Protein AF-A0A2J6X6I8-F1 (afdb_monomer_lite)

pLDDT: mean 87.73, std 15.62, range [33.28, 97.81]

InterPro domains:
  IPR008949 Isoprenoid synthase domain superfamily [G3DSA:1.10.600.10] (3-71)

Sequence (71 aa):
MCMMAENDVKAQIQAEMRAAFPVVEGRLSRFYAMQEYHLGWRNEDLTPAIADQGKLIRPQLVLLACTAAGG

Foldseek 3Di:
DDPPDPDPPLVVVVVVVVVPDDDDDDPCPVVVLVVCVVQVQADPVSDGDDDDRPPCVVVVVVVVVVVVVPD

Structure (mmCIF, N/CA/C/O backbone):
data_AF-A0A2J6X6I8-F1
#
_entry.id   AF-A0A2J6X6I8-F1
#
loop_
_atom_site.group_PDB
_atom_site.id
_atom_site.type_symbol
_atom_site.label_atom_id
_atom_site.label_alt_id
_atom_site.label_comp_id
_atom_site.label_asym_id
_atom_site.label_entity_id
_atom_site.label_seq_id
_atom_site.pdbx_PDB_ins_code
_atom_site.Cartn_x
_atom_site.Cartn_y
_atom_site.Cartn_z
_atom_site.occupancy
_atom_site.B_iso_or_equiv
_atom_site.auth_seq_id
_atom_site.auth_comp_id
_atom_site.auth_asym_id
_atom_site.auth_atom_id
_atom_site.pdbx_PDB_model_num
ATOM 1 N N . MET A 1 1 ? 18.041 23.742 -7.208 1.00 33.28 1 MET A N 1
ATOM 2 C CA . MET A 1 1 ? 16.755 23.521 -7.900 1.00 33.28 1 MET A CA 1
ATOM 3 C C . MET A 1 1 ? 16.558 22.014 -7.962 1.00 33.28 1 MET A C 1
ATOM 5 O O . MET A 1 1 ? 17.281 21.352 -8.691 1.00 33.28 1 MET A O 1
ATOM 9 N N . CYS A 1 2 ? 15.780 21.464 -7.028 1.00 34.66 2 CYS A N 1
ATOM 10 C CA . CYS A 1 2 ? 15.790 20.039 -6.692 1.00 34.66 2 CYS A CA 1
ATOM 11 C C . CYS A 1 2 ? 14.782 19.279 -7.562 1.00 34.66 2 CYS A C 1
ATOM 13 O O . CYS A 1 2 ? 13.577 19.478 -7.436 1.00 34.66 2 CYS A O 1
ATOM 15 N N . MET A 1 3 ? 15.287 18.425 -8.446 1.00 37.47 3 MET A N 1
ATOM 16 C CA . MET A 1 3 ? 14.511 17.538 -9.310 1.00 37.47 3 MET A CA 1
ATOM 17 C C . MET A 1 3 ? 14.056 16.309 -8.498 1.00 37.47 3 MET A C 1
ATOM 19 O O . MET A 1 3 ? 14.570 15.214 -8.679 1.00 37.47 3 MET A O 1
ATOM 23 N N . MET A 1 4 ? 13.168 16.508 -7.516 1.00 43.22 4 MET A N 1
ATOM 24 C CA . MET A 1 4 ? 12.687 15.448 -6.605 1.00 43.22 4 MET A CA 1
ATOM 25 C C . MET A 1 4 ? 11.163 15.465 -6.397 1.00 43.22 4 MET A C 1
ATOM 27 O O . MET A 1 4 ? 10.682 15.066 -5.343 1.00 43.22 4 MET A O 1
ATOM 31 N N . ALA A 1 5 ? 10.387 15.933 -7.376 1.00 46.97 5 ALA A N 1
ATOM 32 C CA . ALA A 1 5 ? 8.922 15.914 -7.283 1.00 46.97 5 ALA A CA 1
ATOM 33 C C . ALA A 1 5 ? 8.250 14.845 -8.169 1.00 46.97 5 ALA A C 1
ATOM 35 O O . ALA A 1 5 ? 7.071 14.576 -7.983 1.00 46.97 5 ALA A O 1
ATOM 36 N N . GLU A 1 6 ? 8.975 14.202 -9.093 1.00 48.06 6 GLU A N 1
ATOM 37 C CA . GLU A 1 6 ? 8.355 13.386 -10.154 1.00 48.06 6 GLU A CA 1
ATOM 38 C C . GLU A 1 6 ? 8.528 11.860 -9.984 1.00 48.06 6 GLU A C 1
ATOM 40 O O . GLU A 1 6 ? 7.925 11.101 -10.730 1.00 48.06 6 GLU A O 1
ATOM 45 N N . ASN A 1 7 ? 9.295 11.372 -8.993 1.00 59.91 7 ASN A N 1
ATOM 46 C CA . ASN A 1 7 ? 9.779 9.979 -9.023 1.00 59.91 7 ASN A CA 1
ATOM 47 C C . ASN A 1 7 ? 9.829 9.223 -7.677 1.00 59.91 7 ASN A C 1
ATOM 49 O O . ASN A 1 7 ? 10.706 8.377 -7.480 1.00 59.91 7 ASN A O 1
ATOM 53 N N . ASP A 1 8 ? 8.909 9.482 -6.740 1.00 86.31 8 ASP A N 1
ATOM 54 C CA . ASP A 1 8 ? 8.801 8.619 -5.552 1.00 86.31 8 ASP A CA 1
ATOM 55 C C . ASP A 1 8 ? 8.033 7.326 -5.873 1.00 86.31 8 ASP A C 1
ATOM 57 O O . ASP A 1 8 ? 6.839 7.175 -5.606 1.00 86.31 8 ASP A O 1
ATOM 61 N N . VAL A 1 9 ? 8.759 6.364 -6.445 1.00 88.25 9 VAL A N 1
ATOM 62 C CA . VAL A 1 9 ? 8.258 5.020 -6.768 1.00 88.25 9 VAL A CA 1
ATOM 63 C C . VAL A 1 9 ? 7.650 4.328 -5.541 1.00 88.25 9 VAL A C 1
ATOM 65 O O . VAL A 1 9 ? 6.713 3.545 -5.685 1.00 88.25 9 VAL A O 1
ATOM 68 N N . LYS A 1 10 ? 8.124 4.613 -4.316 1.00 89.25 10 LYS A N 1
ATOM 69 C CA . LYS A 1 10 ? 7.520 4.028 -3.108 1.00 89.25 10 LYS A CA 1
ATOM 70 C C . LYS A 1 10 ? 6.125 4.592 -2.871 1.00 89.25 10 LYS A C 1
ATOM 72 O O . LYS A 1 10 ? 5.205 3.810 -2.645 1.00 89.25 10 LYS A O 1
ATOM 77 N N . ALA A 1 11 ? 5.964 5.911 -2.964 1.00 89.81 11 ALA A N 1
ATOM 78 C CA . ALA A 1 11 ? 4.662 6.562 -2.842 1.00 89.81 11 ALA A CA 1
ATOM 79 C C . ALA A 1 11 ? 3.679 6.115 -3.940 1.00 89.81 11 ALA A C 1
ATOM 81 O O . ALA A 1 11 ? 2.489 5.963 -3.673 1.00 89.81 11 ALA A O 1
ATOM 82 N N . GLN A 1 12 ? 4.165 5.831 -5.150 1.00 92.94 12 GLN A N 1
ATOM 83 C CA . GLN A 1 12 ? 3.331 5.287 -6.227 1.00 92.94 12 GLN A CA 1
ATOM 84 C C . GLN A 1 12 ? 2.884 3.849 -5.935 1.00 92.94 12 GLN A C 1
ATOM 86 O O . GLN A 1 12 ? 1.690 3.570 -5.958 1.00 92.94 12 GLN A O 1
ATOM 91 N N . ILE A 1 13 ? 3.807 2.951 -5.561 1.00 93.44 13 ILE A N 1
ATOM 92 C CA . ILE A 1 13 ? 3.461 1.574 -5.155 1.00 93.44 13 ILE A CA 1
ATOM 93 C C . ILE A 1 13 ? 2.419 1.593 -4.028 1.00 93.44 13 ILE A C 1
ATOM 95 O O . ILE A 1 13 ? 1.450 0.841 -4.051 1.00 93.44 13 ILE A O 1
ATOM 99 N N . GLN A 1 14 ? 2.608 2.466 -3.043 1.00 91.38 14 GLN A N 1
ATOM 100 C CA . GLN A 1 14 ? 1.681 2.675 -1.936 1.00 91.38 14 GLN A CA 1
ATOM 101 C C . GLN A 1 14 ? 0.280 3.082 -2.387 1.00 91.38 14 GLN A C 1
ATOM 103 O O . GLN A 1 14 ? -0.706 2.541 -1.884 1.00 91.38 14 GLN A O 1
ATOM 108 N N . ALA A 1 15 ? 0.196 4.053 -3.297 1.00 92.50 15 ALA A N 1
ATOM 109 C CA . ALA A 1 15 ? -1.068 4.531 -3.832 1.00 92.50 15 ALA A CA 1
ATOM 110 C C . ALA A 1 15 ? -1.805 3.403 -4.565 1.00 92.50 15 ALA A C 1
ATOM 112 O O . ALA A 1 15 ? -2.973 3.160 -4.271 1.00 92.50 15 ALA A O 1
ATOM 113 N N . GLU A 1 16 ? -1.103 2.645 -5.410 1.00 95.19 16 GLU A N 1
ATOM 114 C CA . GLU A 1 16 ? -1.676 1.504 -6.134 1.00 95.19 16 GLU A CA 1
ATOM 115 C C . GLU A 1 16 ? -2.118 0.375 -5.193 1.00 95.19 16 GLU A C 1
ATOM 117 O O . GLU A 1 16 ? -3.199 -0.191 -5.351 1.00 95.19 16 GLU A O 1
ATOM 122 N N . MET A 1 17 ? -1.335 0.078 -4.149 1.00 93.12 17 MET A N 1
ATOM 123 C CA . MET A 1 17 ? -1.733 -0.897 -3.129 1.00 93.12 17 MET A CA 1
ATOM 124 C C . MET A 1 17 ? -3.031 -0.487 -2.424 1.00 93.12 17 MET A C 1
ATOM 126 O O . MET A 1 17 ? -3.882 -1.343 -2.188 1.00 93.12 17 MET A O 1
ATOM 130 N N . ARG A 1 18 ? -3.200 0.803 -2.093 1.00 92.50 18 ARG A N 1
ATOM 131 C CA . ARG A 1 18 ? -4.443 1.317 -1.490 1.00 92.50 18 ARG A CA 1
ATOM 132 C C . ARG A 1 18 ? -5.600 1.303 -2.485 1.00 92.50 18 ARG A C 1
ATOM 134 O O . ARG A 1 18 ? -6.699 0.925 -2.104 1.00 92.50 18 ARG A O 1
ATOM 141 N N . ALA A 1 19 ? -5.358 1.665 -3.743 1.00 94.75 19 ALA A N 1
ATOM 142 C CA . ALA A 1 19 ? -6.371 1.655 -4.797 1.00 94.75 19 ALA A CA 1
ATOM 143 C C . ALA A 1 19 ? -6.898 0.241 -5.103 1.00 94.75 19 ALA A C 1
ATOM 145 O O . ALA A 1 19 ? -8.051 0.084 -5.497 1.00 94.75 19 ALA A O 1
ATOM 146 N N . ALA A 1 20 ? -6.083 -0.795 -4.876 1.00 94.00 20 ALA A N 1
ATOM 147 C CA . ALA A 1 20 ? -6.498 -2.189 -5.011 1.00 94.00 20 ALA A CA 1
ATOM 148 C C . ALA A 1 20 ? -7.483 -2.654 -3.918 1.00 94.00 20 ALA A C 1
ATOM 150 O O . ALA A 1 20 ? -8.118 -3.701 -4.075 1.00 94.00 20 ALA A O 1
ATOM 151 N N . PHE A 1 21 ? -7.618 -1.915 -2.810 1.00 92.88 21 PHE A N 1
ATOM 152 C CA . PHE A 1 21 ? -8.610 -2.216 -1.782 1.00 92.88 21 PHE A CA 1
ATOM 153 C C . PHE A 1 21 ? -9.980 -1.641 -2.174 1.00 92.88 21 PHE A C 1
ATOM 155 O O . PHE A 1 21 ? -10.092 -0.447 -2.454 1.00 92.88 21 PHE A O 1
ATOM 162 N N . PRO A 1 22 ? -11.048 -2.456 -2.174 1.00 90.44 22 PRO A N 1
ATOM 163 C CA . PRO A 1 22 ? -12.391 -1.959 -2.430 1.00 90.44 22 PRO A CA 1
ATOM 164 C C . PRO A 1 22 ? -12.886 -1.073 -1.280 1.00 90.44 22 PRO A C 1
ATOM 166 O O . PRO A 1 22 ? -12.510 -1.257 -0.122 1.00 90.44 22 PRO A O 1
ATOM 169 N N . VAL A 1 23 ? -13.812 -0.162 -1.586 1.00 87.94 23 VAL A N 1
ATOM 170 C CA . VAL A 1 23 ? -14.630 0.496 -0.559 1.00 87.94 23 VAL A CA 1
ATOM 171 C C . VAL A 1 23 ? -15.642 -0.527 -0.051 1.00 87.94 23 VAL A C 1
ATOM 173 O O . VAL A 1 23 ? -16.470 -1.019 -0.818 1.00 87.94 23 VAL A O 1
ATOM 176 N N . VAL A 1 24 ? -15.550 -0.885 1.231 1.00 92.06 24 VAL A N 1
ATOM 177 C CA . VAL A 1 24 ? -16.355 -1.961 1.819 1.00 92.06 24 VAL A CA 1
ATOM 178 C C . VAL A 1 24 ? -17.181 -1.452 2.984 1.00 92.06 24 VAL A C 1
ATOM 180 O O . VAL A 1 24 ? -16.659 -1.024 4.011 1.00 92.06 24 VAL A O 1
ATOM 183 N N . GLU A 1 25 ? -18.493 -1.591 2.842 1.00 91.44 25 GLU A N 1
ATOM 184 C CA . GLU A 1 25 ? -19.473 -1.227 3.857 1.00 91.44 25 GLU A CA 1
ATOM 185 C C . GLU A 1 25 ? -20.166 -2.464 4.446 1.00 91.44 25 G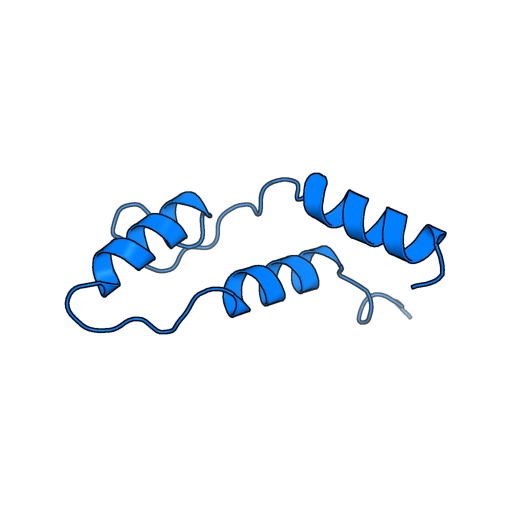LU A C 1
ATOM 187 O O . GLU A 1 25 ? -20.055 -3.594 3.957 1.00 91.44 25 GLU A O 1
ATOM 192 N N . GLY A 1 26 ? -20.898 -2.261 5.541 1.00 93.19 26 GLY A N 1
ATOM 193 C CA . GLY A 1 26 ? -21.703 -3.311 6.158 1.00 93.19 26 GLY A CA 1
ATOM 194 C C . GLY A 1 26 ? -20.866 -4.439 6.765 1.00 93.19 26 GLY A C 1
ATOM 195 O O . GLY A 1 26 ? -19.852 -4.200 7.417 1.00 93.19 26 GLY A O 1
ATOM 196 N N . ARG A 1 27 ? -21.311 -5.690 6.596 1.00 95.00 27 ARG A N 1
ATOM 197 C CA . ARG A 1 27 ? -20.782 -6.855 7.339 1.00 95.00 27 ARG A CA 1
ATOM 198 C C . ARG A 1 27 ? -19.300 -7.149 7.086 1.00 95.00 27 ARG A C 1
ATOM 200 O O . ARG A 1 27 ? -18.672 -7.795 7.918 1.00 95.00 27 ARG A O 1
ATOM 207 N N . LEU A 1 28 ? -18.752 -6.699 5.958 1.00 95.44 28 LEU A N 1
ATOM 208 C CA . LEU A 1 28 ? -17.365 -6.964 5.571 1.00 95.44 28 LEU A CA 1
ATOM 209 C C . LEU A 1 28 ? -16.394 -5.843 5.975 1.00 95.44 28 LEU A C 1
ATOM 211 O O . LEU A 1 28 ? -15.185 -6.054 5.897 1.00 95.44 28 LEU A O 1
ATOM 215 N N . SER A 1 29 ? -16.881 -4.691 6.454 1.00 94.81 29 SER A N 1
ATOM 216 C CA . SER A 1 29 ? -16.032 -3.530 6.777 1.00 94.81 29 SER A CA 1
ATOM 217 C C . SER A 1 29 ? -14.940 -3.875 7.793 1.00 94.81 29 SER A C 1
ATOM 219 O O . SER A 1 29 ? -13.764 -3.584 7.584 1.00 94.81 29 SER A O 1
ATOM 221 N N . ARG A 1 30 ? -15.303 -4.599 8.859 1.00 95.44 30 ARG A N 1
ATOM 222 C CA . ARG A 1 30 ? -14.356 -5.048 9.888 1.00 95.44 30 ARG A CA 1
ATOM 223 C C . ARG A 1 30 ? -13.319 -6.029 9.341 1.00 95.44 30 ARG A C 1
ATOM 225 O O . ARG A 1 30 ? -12.174 -5.989 9.773 1.00 95.44 30 ARG A O 1
ATOM 232 N N . PHE A 1 31 ? -13.702 -6.904 8.410 1.00 95.81 31 PHE A N 1
ATOM 233 C CA . PHE A 1 31 ? -12.765 -7.839 7.785 1.00 95.81 31 PHE A CA 1
ATOM 234 C C . PHE A 1 31 ? -11.698 -7.091 6.987 1.00 95.81 31 PHE A C 1
ATOM 236 O O . PHE A 1 31 ? -10.512 -7.318 7.203 1.00 95.81 31 PHE A O 1
ATOM 243 N N . TYR A 1 32 ? -12.104 -6.138 6.149 1.00 96.12 32 TYR A N 1
ATOM 244 C CA . TYR A 1 32 ? -11.157 -5.323 5.390 1.00 96.12 32 TYR A CA 1
ATOM 245 C C . TYR A 1 32 ? -10.297 -4.432 6.291 1.00 96.12 32 TYR A C 1
ATOM 247 O O . TYR A 1 32 ? -9.094 -4.350 6.073 1.00 96.12 32 TYR A O 1
ATOM 255 N N . ALA A 1 33 ? -10.846 -3.884 7.378 1.00 95.00 33 ALA A N 1
ATOM 256 C CA . ALA A 1 33 ? -10.053 -3.138 8.354 1.00 95.00 33 ALA A CA 1
ATOM 257 C C . ALA A 1 33 ? -8.942 -3.990 9.009 1.00 95.00 33 ALA A C 1
ATOM 259 O O . ALA A 1 33 ? -7.849 -3.482 9.250 1.00 95.00 33 ALA A O 1
ATOM 260 N N . MET A 1 34 ? -9.171 -5.289 9.251 1.00 95.81 34 MET A N 1
ATOM 261 C CA . MET A 1 34 ? -8.118 -6.200 9.735 1.00 95.81 34 MET A CA 1
ATOM 262 C C . MET A 1 34 ? -7.031 -6.448 8.678 1.00 95.81 34 MET A C 1
ATOM 264 O O . MET A 1 34 ? -5.849 -6.527 9.007 1.00 95.81 34 MET A O 1
ATOM 268 N N . GLN A 1 35 ? -7.405 -6.530 7.400 1.00 94.94 35 GLN A N 1
ATOM 269 C CA . GLN A 1 35 ? -6.437 -6.635 6.305 1.00 94.94 35 GLN A CA 1
ATOM 270 C C . GLN A 1 35 ? -5.572 -5.364 6.216 1.00 94.94 35 GLN A C 1
ATOM 272 O O . GLN A 1 35 ? -4.353 -5.453 6.083 1.00 94.94 35 GLN A O 1
ATOM 277 N N . GLU A 1 36 ? -6.185 -4.186 6.361 1.00 94.38 36 GLU A N 1
ATOM 278 C CA . GLU A 1 36 ? -5.489 -2.894 6.413 1.00 94.38 36 GLU A CA 1
ATOM 279 C C . GLU A 1 36 ? -4.547 -2.791 7.629 1.00 94.38 36 GLU A C 1
ATOM 281 O O . GLU A 1 36 ? -3.441 -2.264 7.502 1.00 94.38 36 GLU A O 1
ATOM 286 N N . TYR A 1 37 ? -4.930 -3.348 8.785 1.00 94.50 37 TYR A N 1
ATOM 287 C CA . TYR A 1 37 ? -4.058 -3.469 9.962 1.00 94.50 37 TYR A CA 1
ATOM 288 C C . TYR A 1 37 ? -2.796 -4.293 9.666 1.00 94.50 37 TYR A C 1
ATOM 290 O O . TYR A 1 37 ? -1.688 -3.854 9.968 1.00 94.50 37 TYR A O 1
ATOM 298 N N . HIS A 1 38 ? -2.920 -5.441 8.992 1.00 92.25 38 HIS A N 1
ATOM 299 C CA . HIS A 1 38 ? -1.756 -6.253 8.606 1.00 92.25 38 HIS A CA 1
ATOM 300 C C . HIS A 1 38 ? -0.815 -5.551 7.617 1.00 92.25 38 HIS A C 1
ATOM 302 O O . HIS A 1 38 ? 0.373 -5.871 7.563 1.00 92.25 38 HIS A O 1
ATOM 308 N N . LEU A 1 39 ? -1.332 -4.589 6.852 1.00 91.94 39 LEU A N 1
ATOM 309 C CA . LEU A 1 39 ? -0.544 -3.729 5.970 1.00 91.94 39 LEU A CA 1
ATOM 310 C C . LEU A 1 39 ? 0.028 -2.493 6.685 1.00 91.94 39 LEU A C 1
ATOM 312 O O . LEU A 1 39 ? 0.721 -1.693 6.055 1.00 91.94 39 LEU A O 1
ATOM 316 N N . GLY A 1 40 ? -0.242 -2.331 7.983 1.00 91.88 40 GLY A N 1
ATOM 317 C CA . GLY A 1 40 ? 0.204 -1.195 8.789 1.00 91.88 40 GLY A CA 1
ATOM 318 C C . GLY A 1 40 ? -0.548 0.106 8.496 1.00 91.88 40 GLY A C 1
ATOM 319 O O . GLY A 1 40 ? -0.070 1.181 8.841 1.00 91.88 40 GLY A O 1
ATOM 320 N N . TRP A 1 41 ? -1.703 0.048 7.827 1.00 93.25 41 TRP A N 1
ATOM 321 C CA . TRP A 1 41 ? -2.519 1.236 7.536 1.00 93.25 41 TRP A CA 1
ATOM 322 C C . TRP A 1 41 ? -3.483 1.580 8.667 1.00 93.25 41 TRP A C 1
ATOM 324 O O . TRP A 1 41 ? -4.040 2.679 8.689 1.00 93.25 41 TRP A O 1
ATOM 334 N N . ARG A 1 42 ? -3.679 0.641 9.593 1.00 94.94 42 ARG A N 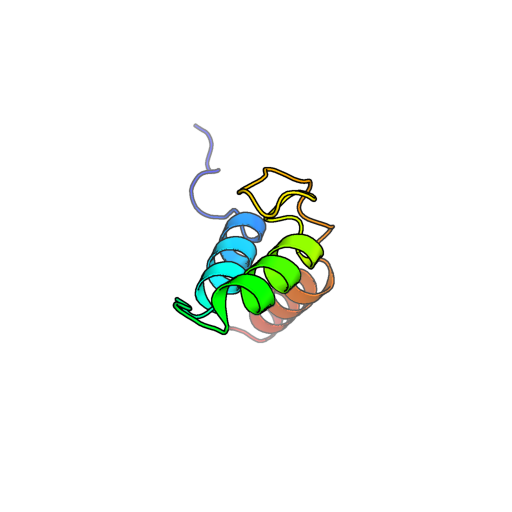1
ATOM 335 C CA . ARG A 1 42 ? -4.442 0.824 10.821 1.00 94.94 42 ARG A CA 1
ATOM 336 C C . ARG A 1 42 ? -3.670 0.305 12.023 1.00 94.94 42 ARG A C 1
ATOM 338 O O . ARG A 1 42 ? -2.789 -0.538 11.876 1.00 94.94 42 ARG A O 1
ATOM 345 N N . ASN A 1 43 ? -4.018 0.808 13.194 1.00 95.75 43 ASN A N 1
ATOM 346 C CA . ASN A 1 43 ? -3.569 0.325 14.502 1.00 95.75 43 ASN A CA 1
ATOM 347 C C . ASN A 1 43 ? -4.531 -0.756 15.059 1.00 95.75 43 ASN A C 1
ATOM 349 O O . ASN A 1 43 ? -5.455 -1.211 14.377 1.00 95.75 43 ASN A O 1
ATOM 353 N N . GLU A 1 44 ? -4.312 -1.179 16.305 1.00 95.94 44 GLU A N 1
ATOM 354 C CA . GLU A 1 44 ? -5.044 -2.269 16.963 1.00 95.94 44 GLU A CA 1
ATOM 355 C C . GLU A 1 44 ? -6.532 -1.972 17.203 1.00 95.94 44 GLU A C 1
ATOM 357 O O . GLU A 1 44 ? -7.335 -2.903 17.293 1.00 95.94 44 GLU A O 1
ATOM 362 N N . ASP A 1 45 ? -6.919 -0.696 17.286 1.00 97.12 45 ASP A N 1
ATOM 363 C CA . ASP A 1 45 ? -8.323 -0.280 17.397 1.00 97.12 45 ASP A CA 1
ATOM 364 C C . ASP A 1 45 ? -9.023 -0.156 16.027 1.00 97.12 45 ASP A C 1
ATOM 366 O O . ASP A 1 45 ? -10.206 0.182 15.951 1.00 97.12 45 ASP A O 1
ATOM 370 N N . LEU A 1 46 ? -8.318 -0.518 14.948 1.00 95.38 46 LEU A N 1
ATOM 371 C CA . LEU A 1 46 ? -8.763 -0.410 13.566 1.00 95.38 46 LEU A CA 1
ATOM 372 C C . LEU A 1 46 ? -9.068 1.036 13.156 1.00 95.38 46 LEU A C 1
ATOM 374 O O . LEU A 1 46 ? -9.972 1.258 12.350 1.00 95.38 46 LEU A O 1
ATOM 378 N N . THR A 1 47 ? -8.307 2.021 13.626 1.00 95.62 47 THR A N 1
ATOM 379 C CA . THR A 1 47 ? -8.325 3.395 13.100 1.00 95.62 47 THR A CA 1
ATOM 380 C C . THR A 1 47 ? -7.114 3.666 12.203 1.00 95.62 47 THR A C 1
ATOM 382 O O . THR A 1 47 ? -6.110 2.958 12.295 1.00 95.62 47 THR A O 1
ATOM 385 N N . PRO A 1 48 ? -7.194 4.636 11.268 1.00 94.25 48 PRO A N 1
ATOM 386 C CA . PRO A 1 48 ? -6.079 4.952 10.381 1.00 94.25 48 PRO A CA 1
ATOM 387 C C . PRO A 1 48 ? -4.803 5.297 11.153 1.00 94.25 48 PRO A C 1
ATOM 389 O O . PRO A 1 48 ? -4.823 6.125 12.061 1.00 94.25 48 PRO A O 1
ATOM 392 N N . ALA A 1 49 ? -3.686 4.702 10.745 1.00 92.44 49 ALA A N 1
ATOM 393 C CA . ALA A 1 49 ? -2.384 4.905 11.364 1.00 92.44 49 ALA A CA 1
ATOM 394 C C . ALA A 1 49 ? -1.304 5.180 10.312 1.00 92.44 49 ALA A C 1
ATOM 396 O O . ALA A 1 49 ? -1.384 4.734 9.165 1.00 92.44 49 ALA A O 1
ATOM 397 N N . ILE A 1 50 ? -0.270 5.914 10.724 1.00 83.69 50 ILE A N 1
ATOM 398 C CA . ILE A 1 50 ? 0.953 6.092 9.942 1.00 83.69 50 ILE A CA 1
ATOM 399 C C . ILE A 1 50 ? 1.997 5.150 10.534 1.00 83.69 50 ILE A C 1
ATOM 401 O O . ILE A 1 50 ? 2.536 5.413 11.606 1.00 83.69 50 ILE A O 1
ATOM 405 N N . ALA A 1 51 ? 2.267 4.051 9.836 1.00 80.56 51 ALA A N 1
ATOM 406 C CA . ALA A 1 51 ? 3.328 3.113 10.181 1.00 80.56 51 ALA A CA 1
ATOM 407 C C . ALA A 1 51 ? 4.419 3.101 9.106 1.00 80.56 51 ALA A C 1
ATOM 409 O O . ALA A 1 51 ? 4.204 3.551 7.974 1.00 80.56 51 ALA A O 1
ATOM 410 N N . ASP A 1 52 ? 5.590 2.569 9.467 1.00 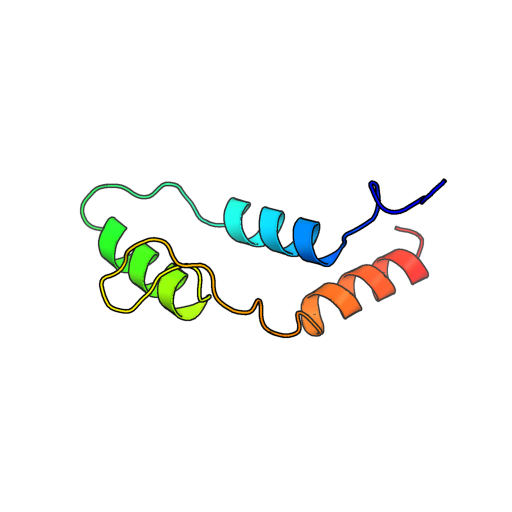77.44 52 ASP A N 1
ATOM 411 C CA . ASP A 1 52 ? 6.675 2.388 8.511 1.00 77.44 52 ASP A CA 1
ATOM 412 C C . ASP A 1 52 ? 6.243 1.431 7.396 1.00 77.44 52 ASP A C 1
ATOM 414 O O . ASP A 1 52 ? 5.730 0.328 7.606 1.00 77.44 52 ASP A O 1
ATOM 418 N N . GLN A 1 53 ? 6.449 1.903 6.180 1.00 70.56 53 GLN A N 1
ATOM 419 C CA . GLN A 1 53 ? 6.038 1.25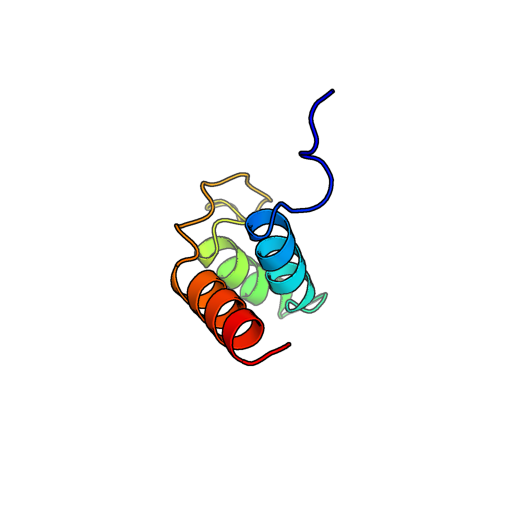3 4.961 1.00 70.56 53 GLN A CA 1
ATOM 420 C C . GLN A 1 53 ? 7.131 0.248 4.649 1.00 70.56 53 GLN A C 1
ATOM 422 O O . GLN A 1 53 ? 8.167 0.612 4.087 1.00 70.56 53 GLN A O 1
ATOM 427 N N . GLY A 1 54 ? 6.934 -0.997 5.099 1.00 82.56 54 GLY A N 1
ATOM 428 C CA . GLY A 1 54 ? 7.939 -2.057 5.004 1.00 82.56 54 GLY A CA 1
ATOM 429 C C . GLY A 1 54 ? 8.639 -2.060 3.644 1.00 82.56 54 GLY A C 1
ATOM 430 O O . GLY A 1 54 ? 8.040 -1.686 2.655 1.00 82.56 54 GLY A O 1
ATOM 431 N N . LYS A 1 55 ? 9.900 -2.496 3.578 1.00 89.88 55 LYS A N 1
ATOM 432 C CA . LYS A 1 55 ? 10.909 -2.194 2.530 1.00 89.88 55 LYS A CA 1
ATOM 433 C C . LYS A 1 55 ? 10.507 -2.213 1.034 1.00 89.88 55 LYS A C 1
ATOM 435 O O . LYS A 1 55 ? 11.311 -1.767 0.225 1.00 89.88 55 LYS A O 1
ATOM 440 N N . LEU A 1 56 ? 9.346 -2.748 0.646 1.00 91.94 56 LEU A N 1
ATOM 441 C CA . LEU A 1 56 ? 8.803 -2.777 -0.722 1.00 91.94 56 LEU A CA 1
ATOM 442 C C . LEU A 1 56 ? 9.738 -3.422 -1.765 1.00 91.94 56 LEU A C 1
ATOM 444 O O . LEU A 1 56 ? 9.595 -3.181 -2.958 1.00 91.94 56 LEU A O 1
ATOM 448 N N . ILE A 1 57 ? 10.653 -4.302 -1.342 1.00 94.00 57 ILE A N 1
ATOM 449 C CA . ILE A 1 57 ? 11.665 -4.903 -2.230 1.00 94.00 57 ILE A CA 1
ATOM 450 C C . ILE A 1 57 ? 11.029 -5.645 -3.411 1.00 94.00 57 ILE A C 1
ATOM 452 O O . ILE A 1 57 ? 11.458 -5.478 -4.546 1.00 94.00 57 ILE A O 1
ATOM 456 N N . ARG A 1 58 ? 9.986 -6.451 -3.166 1.00 95.81 58 ARG A N 1
ATOM 457 C CA . ARG A 1 58 ? 9.325 -7.237 -4.223 1.00 95.81 58 ARG A CA 1
ATOM 458 C C . ARG A 1 58 ? 8.719 -6.351 -5.326 1.00 95.81 58 ARG A C 1
ATOM 460 O O . ARG A 1 58 ? 9.108 -6.543 -6.473 1.00 95.81 58 ARG A O 1
ATOM 467 N N . PRO A 1 59 ? 7.826 -5.383 -5.033 1.00 95.38 59 PRO A N 1
ATOM 468 C CA . PRO A 1 59 ? 7.277 -4.520 -6.080 1.00 95.38 59 PRO A CA 1
ATOM 469 C C . PRO A 1 59 ? 8.339 -3.625 -6.734 1.00 95.38 59 PRO A C 1
ATOM 471 O O . PRO A 1 59 ? 8.285 -3.414 -7.940 1.00 95.38 59 PRO A O 1
ATOM 474 N N . GLN A 1 60 ? 9.357 -3.169 -5.995 1.00 94.44 60 GLN A N 1
ATO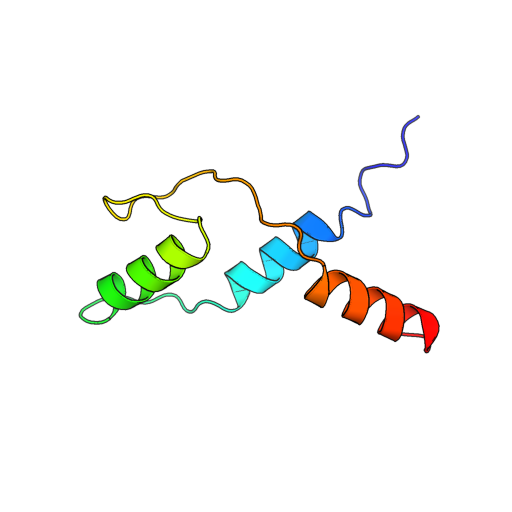M 475 C CA . GLN A 1 60 ? 10.469 -2.420 -6.592 1.00 94.44 60 GLN A CA 1
ATOM 476 C C . GLN A 1 60 ? 11.248 -3.247 -7.622 1.00 94.44 60 GLN A C 1
ATOM 478 O O . GLN A 1 60 ? 11.550 -2.747 -8.702 1.00 94.44 60 GLN A O 1
ATOM 483 N N . LEU A 1 61 ? 11.542 -4.516 -7.323 1.00 96.31 61 LEU A N 1
ATOM 484 C CA . LEU A 1 61 ? 12.219 -5.410 -8.265 1.00 96.31 61 LEU A CA 1
ATOM 485 C C . LEU A 1 61 ? 11.394 -5.649 -9.533 1.00 96.31 61 LEU A C 1
ATOM 487 O O . LEU A 1 61 ? 11.967 -5.698 -10.617 1.00 96.31 61 LEU A O 1
ATOM 491 N N . VAL A 1 62 ? 10.068 -5.759 -9.412 1.00 96.94 62 VAL A N 1
ATOM 492 C CA . VAL A 1 62 ? 9.177 -5.889 -10.576 1.00 96.94 62 VAL A CA 1
ATOM 493 C C . VAL A 1 62 ? 9.280 -4.656 -11.470 1.00 96.94 62 VAL A C 1
ATOM 495 O O . VAL A 1 62 ? 9.524 -4.798 -12.664 1.00 96.94 62 VAL A O 1
ATOM 498 N N . LEU A 1 63 ? 9.177 -3.451 -10.903 1.00 95.44 63 LEU A N 1
ATOM 499 C CA . LEU A 1 63 ? 9.266 -2.214 -11.685 1.00 95.44 63 LEU A CA 1
ATOM 500 C C . LEU A 1 63 ? 10.637 -2.040 -12.350 1.00 95.44 63 LEU A C 1
ATOM 502 O O . LEU A 1 63 ? 10.710 -1.627 -13.507 1.00 95.44 63 LEU A O 1
ATOM 506 N N . LEU A 1 64 ? 11.721 -2.400 -11.656 1.00 95.12 64 LEU A N 1
ATOM 507 C CA . LEU A 1 64 ? 13.068 -2.400 -12.235 1.00 95.12 64 LEU A CA 1
ATOM 508 C C . LEU A 1 64 ? 13.182 -3.389 -13.401 1.00 95.12 64 LEU A C 1
ATOM 510 O O . LEU A 1 64 ? 13.768 -3.050 -14.426 1.00 95.12 64 LEU A O 1
ATOM 514 N N . ALA A 1 65 ? 12.605 -4.586 -13.270 1.00 97.62 65 ALA A N 1
ATOM 515 C CA . ALA A 1 65 ? 12.603 -5.586 -14.332 1.00 97.62 65 ALA A CA 1
ATOM 516 C C . ALA A 1 65 ? 11.793 -5.128 -15.558 1.00 97.62 65 ALA A C 1
ATOM 518 O O . ALA A 1 65 ? 12.293 -5.228 -16.675 1.00 97.62 65 ALA A O 1
ATOM 519 N N . CYS A 1 66 ? 10.592 -4.570 -15.361 1.00 96.81 66 CYS A N 1
ATOM 520 C CA . CYS A 1 66 ? 9.787 -3.983 -16.440 1.00 96.81 66 CYS A CA 1
ATOM 521 C C . CYS A 1 66 ? 10.548 -2.857 -17.152 1.00 96.81 66 CYS A C 1
ATOM 523 O O . CYS A 1 66 ? 10.654 -2.854 -18.375 1.00 96.81 66 CYS A O 1
ATOM 525 N N . THR A 1 67 ? 11.167 -1.957 -16.381 1.00 95.25 67 THR A N 1
ATOM 526 C CA . THR A 1 67 ? 11.983 -0.861 -16.925 1.00 95.25 67 THR A CA 1
ATOM 527 C C . THR A 1 67 ? 13.147 -1.397 -17.762 1.00 95.25 67 THR A C 1
ATOM 529 O O . THR A 1 67 ? 13.388 -0.911 -18.863 1.00 95.25 67 THR A O 1
ATOM 532 N N . ALA A 1 68 ? 13.848 -2.432 -17.286 1.00 96.38 68 ALA A N 1
ATOM 533 C CA . ALA A 1 68 ? 14.946 -3.058 -18.024 1.00 96.38 68 ALA A CA 1
ATOM 534 C C . ALA A 1 68 ? 14.489 -3.752 -19.321 1.00 96.38 68 ALA A C 1
ATOM 536 O O . ALA A 1 68 ? 15.275 -3.867 -20.258 1.00 96.38 68 ALA A O 1
ATOM 537 N N . ALA A 1 69 ? 13.233 -4.202 -19.381 1.00 97.81 69 ALA A N 1
ATOM 538 C CA . ALA A 1 69 ? 12.636 -4.829 -20.558 1.00 97.81 69 ALA A CA 1
ATOM 539 C C . ALA A 1 69 ? 12.058 -3.826 -21.578 1.00 97.81 69 ALA A C 1
ATOM 541 O O . ALA A 1 69 ? 11.675 -4.244 -22.669 1.00 97.81 69 ALA A O 1
ATOM 542 N N . GLY A 1 70 ? 12.023 -2.527 -21.258 1.00 95.56 70 GLY A N 1
ATOM 543 C CA . GLY A 1 70 ? 11.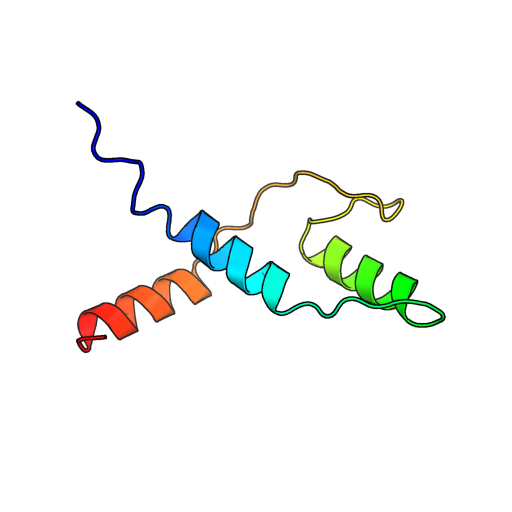530 -1.474 -22.152 1.00 95.56 70 GLY A CA 1
ATOM 544 C C . GLY A 1 70 ? 10.154 -0.893 -21.808 1.00 95.56 70 GLY A C 1
ATOM 545 O O . GLY A 1 70 ? 9.695 -0.032 -22.555 1.00 95.56 70 GLY A O 1
ATOM 546 N N . GLY A 1 71 ? 9.548 -1.293 -20.682 1.00 86.31 71 GLY A N 1
ATOM 547 C CA . GLY A 1 71 ? 8.250 -0.780 -20.216 1.00 86.31 71 GLY A CA 1
ATOM 548 C C . GLY A 1 71 ? 7.081 -1.686 -20.556 1.00 86.31 71 GLY A C 1
ATOM 549 O O . GLY A 1 71 ? 6.794 -1.856 -21.760 1.00 86.31 71 GLY A O 1
#

Secondary structure (DSSP, 8-state):
----SS--HHHHHHHHHHHTSPP--GGGHHHHHHHHHHTTSB-TTS-B--------HHHHHHHHHHHHHT-

Radius of gyration: 15.43 Å; chains: 1; bounding box: 38×31×40 Å

Organism: NCBI:txid152260